Protein AF-A0A136WIS4-F1 (afdb_monomer_lite)

InterPro domains:
  IPR014710 RmlC-like jelly roll fold [G3DSA:2.60.120.10] (1-54)

Foldseek 3Di:
DVVLLVLLCPALLQPPADSVRVVVLCVQFVKDKDKDAQFDWAFFDAQKKKAWSDADWPPHDHNAIAHRDHRVDTTGGNHTTIMIMTGLCSLVDPDPVNPPSSVSSVVSNVVVVPDNVRNVD

Sequence (121 aa):
MKSELALLQKLPLFRGIAPQGLETMLDCFSGEFISLKKGEKLYGEKNRAVCVILGAASGLEIGRIAPMVAKDSPFLATEDSLVLVMESHMLLYPCYGCCFFHAQLLENMREDGIDFQAFNK

Organism: NCBI:txid36847

Radius of gyration: 13.5 Å; chains: 1; bounding box: 29×30×32 Å

Structure (mmCIF, N/CA/C/O backbone):
data_AF-A0A136WIS4-F1
#
_entry.id   AF-A0A136WIS4-F1
#
loop_
_atom_site.group_PDB
_atom_site.id
_atom_site.type_symbol
_atom_site.label_atom_id
_atom_site.label_alt_id
_atom_site.label_comp_id
_atom_site.label_asym_id
_atom_site.label_entity_id
_atom_site.label_seq_id
_atom_site.pdbx_PDB_ins_code
_atom_site.Cartn_x
_atom_site.Cartn_y
_atom_site.Cartn_z
_atom_site.occupancy
_atom_site.B_iso_or_equiv
_atom_site.auth_seq_id
_atom_site.auth_comp_id
_atom_site.auth_asym_id
_atom_site.auth_atom_id
_atom_site.pdbx_PDB_model_num
ATOM 1 N N . MET A 1 1 ? 13.097 -8.166 7.985 1.00 62.41 1 MET A N 1
ATOM 2 C CA . MET A 1 1 ? 13.383 -7.721 6.598 1.00 62.41 1 MET A CA 1
ATOM 3 C C . MET A 1 1 ? 13.133 -8.783 5.524 1.00 62.41 1 MET A C 1
ATOM 5 O O . MET A 1 1 ? 12.300 -8.537 4.663 1.00 62.41 1 MET A O 1
ATOM 9 N N . LYS A 1 2 ? 13.802 -9.952 5.509 1.00 73.38 2 LYS A N 1
ATOM 10 C CA . LYS A 1 2 ? 13.620 -10.929 4.404 1.00 73.38 2 LYS A CA 1
ATOM 11 C C . LYS A 1 2 ? 12.185 -11.463 4.259 1.00 73.38 2 LYS A C 1
ATOM 13 O O . LYS A 1 2 ? 11.733 -11.700 3.143 1.00 73.38 2 LYS A O 1
ATOM 18 N N . SER A 1 3 ? 11.474 -11.650 5.368 1.00 82.31 3 SER A N 1
ATOM 19 C CA . SER A 1 3 ? 10.077 -12.104 5.384 1.00 82.31 3 SER A CA 1
ATOM 20 C C . SER A 1 3 ? 9.113 -11.077 4.788 1.00 82.31 3 SER A C 1
ATOM 22 O O . SER A 1 3 ? 8.196 -11.437 4.062 1.00 82.31 3 SER A O 1
ATOM 24 N N . GLU A 1 4 ? 9.340 -9.801 5.065 1.00 86.38 4 GLU A N 1
ATOM 25 C CA . GLU A 1 4 ? 8.492 -8.683 4.670 1.00 86.38 4 GLU A CA 1
ATOM 26 C C . GLU A 1 4 ? 8.659 -8.392 3.176 1.00 86.38 4 GLU A C 1
ATOM 28 O O . GLU A 1 4 ? 7.669 -8.235 2.465 1.00 86.38 4 GLU A O 1
ATOM 33 N N . LEU A 1 5 ? 9.892 -8.462 2.663 1.00 85.69 5 LEU A N 1
ATOM 34 C CA . LEU A 1 5 ? 10.175 -8.401 1.224 1.00 85.69 5 LEU A CA 1
ATOM 35 C C . LEU A 1 5 ? 9.464 -9.515 0.446 1.00 85.69 5 LEU A C 1
ATOM 37 O O . LEU A 1 5 ? 8.912 -9.274 -0.626 1.00 85.69 5 LEU A O 1
ATOM 41 N N . ALA A 1 6 ? 9.430 -10.729 1.003 1.00 89.31 6 ALA A N 1
ATOM 42 C CA . ALA A 1 6 ? 8.725 -11.852 0.392 1.00 89.31 6 ALA A CA 1
ATOM 43 C C . ALA A 1 6 ? 7.197 -11.664 0.381 1.00 89.31 6 ALA A C 1
ATOM 45 O O . ALA A 1 6 ? 6.519 -12.254 -0.461 1.00 89.31 6 ALA A O 1
ATOM 46 N N . LEU A 1 7 ? 6.641 -10.868 1.300 1.00 90.75 7 LEU A N 1
ATOM 47 C CA . LEU A 1 7 ? 5.232 -10.477 1.263 1.00 90.75 7 LEU A CA 1
ATOM 48 C C . LEU A 1 7 ? 4.990 -9.391 0.211 1.00 90.75 7 LEU A C 1
ATOM 50 O O . LEU A 1 7 ? 4.062 -9.533 -0.580 1.00 90.75 7 LEU A O 1
ATOM 54 N N . LEU A 1 8 ? 5.853 -8.371 0.141 1.00 89.62 8 LEU A N 1
ATOM 55 C CA . LEU A 1 8 ? 5.767 -7.319 -0.879 1.00 89.62 8 LEU A CA 1
ATOM 56 C C . LEU A 1 8 ? 5.782 -7.895 -2.295 1.00 89.62 8 LEU A C 1
ATOM 58 O O . LEU A 1 8 ? 4.948 -7.525 -3.113 1.00 89.62 8 LEU A O 1
ATOM 62 N N . GLN A 1 9 ? 6.661 -8.863 -2.562 1.00 89.81 9 GLN A N 1
ATOM 63 C CA . GLN A 1 9 ? 6.776 -9.499 -3.876 1.00 89.81 9 GLN A CA 1
ATOM 64 C C . GLN A 1 9 ? 5.490 -10.215 -4.335 1.00 89.81 9 GLN A C 1
ATOM 66 O O . GLN A 1 9 ? 5.303 -10.443 -5.528 1.00 89.81 9 GLN A O 1
ATOM 71 N N . LYS A 1 10 ? 4.596 -10.579 -3.407 1.00 90.75 10 LYS A N 1
ATOM 72 C CA . 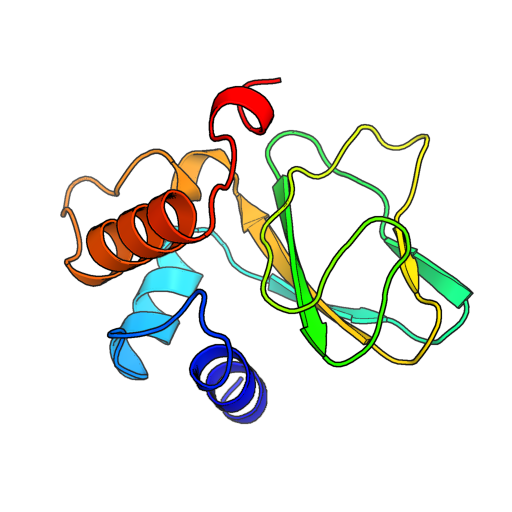LYS A 1 10 ? 3.313 -11.224 -3.729 1.00 90.75 10 LYS A CA 1
ATOM 73 C C . LYS A 1 10 ? 2.217 -10.226 -4.095 1.00 90.75 10 LYS A C 1
ATOM 75 O O . LYS A 1 10 ? 1.184 -10.645 -4.613 1.00 90.75 10 LYS A O 1
ATOM 80 N N . LEU A 1 11 ? 2.399 -8.940 -3.801 1.00 90.75 11 LEU A N 1
ATOM 81 C CA . LEU A 1 11 ? 1.383 -7.925 -4.051 1.00 90.75 11 LEU A CA 1
ATOM 82 C C . LEU A 1 11 ? 1.461 -7.448 -5.511 1.00 90.75 11 LEU A C 1
ATOM 84 O O . LEU A 1 11 ? 2.558 -7.138 -5.985 1.00 90.75 11 LEU A O 1
ATOM 88 N N . PRO A 1 12 ? 0.320 -7.312 -6.215 1.00 88.81 12 PRO A N 1
ATOM 89 C CA . PRO A 1 12 ? 0.288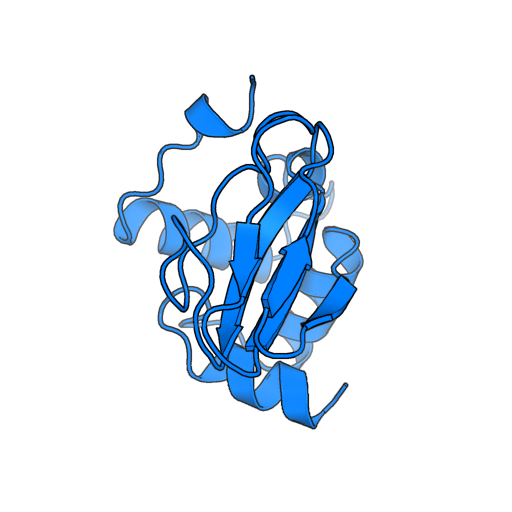 -6.846 -7.603 1.00 88.81 12 PRO A CA 1
ATOM 90 C C . PRO A 1 12 ? 0.987 -5.503 -7.823 1.00 88.81 12 PRO A C 1
ATOM 92 O O . PRO A 1 12 ? 1.601 -5.299 -8.867 1.00 88.81 12 PRO A O 1
ATOM 95 N N . LEU A 1 13 ? 0.946 -4.621 -6.825 1.00 89.56 13 LEU A N 1
ATOM 96 C CA . LEU A 1 13 ? 1.614 -3.323 -6.817 1.00 89.56 13 LEU A CA 1
ATOM 97 C C . LEU A 1 13 ? 3.127 -3.406 -7.076 1.00 89.56 13 LEU A C 1
ATOM 99 O O . LEU A 1 13 ? 3.706 -2.496 -7.661 1.00 89.56 13 LEU A O 1
ATOM 103 N N . PHE A 1 14 ? 3.774 -4.502 -6.678 1.00 90.12 14 PHE A N 1
ATOM 104 C CA . PHE A 1 14 ? 5.217 -4.699 -6.835 1.00 90.12 14 PHE A CA 1
ATOM 105 C C . PHE A 1 14 ? 5.573 -5.648 -7.992 1.00 90.12 14 PHE A C 1
ATOM 107 O O . PHE A 1 14 ? 6.698 -6.153 -8.072 1.00 90.12 14 PHE A O 1
ATOM 114 N N . ARG A 1 15 ? 4.632 -5.901 -8.915 1.00 90.25 15 ARG A N 1
ATOM 115 C CA . ARG A 1 15 ? 4.874 -6.739 -10.099 1.00 90.25 15 ARG A CA 1
ATOM 116 C C . ARG A 1 15 ? 6.048 -6.208 -10.926 1.00 90.25 15 ARG A C 1
ATOM 118 O O . ARG A 1 15 ? 6.233 -5.003 -11.074 1.00 90.25 15 ARG A O 1
ATOM 125 N N . GLY A 1 16 ? 6.847 -7.124 -11.468 1.00 88.56 16 GLY A N 1
ATOM 126 C CA . GLY A 1 16 ? 7.994 -6.779 -12.315 1.00 88.56 16 GLY A CA 1
ATOM 127 C C . GLY A 1 16 ? 9.224 -6.244 -11.569 1.00 88.56 16 GLY A C 1
ATOM 128 O O . GLY A 1 16 ? 10.225 -5.943 -12.215 1.00 88.56 16 GLY A O 1
ATOM 129 N N . ILE A 1 17 ? 9.201 -6.160 -10.232 1.00 88.75 17 ILE A N 1
ATOM 130 C CA . ILE A 1 17 ? 10.343 -5.703 -9.429 1.00 88.75 17 ILE A CA 1
ATOM 131 C C . ILE A 1 17 ? 11.035 -6.907 -8.776 1.00 88.75 17 ILE A C 1
ATOM 133 O O . ILE A 1 17 ? 10.424 -7.703 -8.061 1.00 88.75 17 ILE A O 1
ATOM 137 N N . 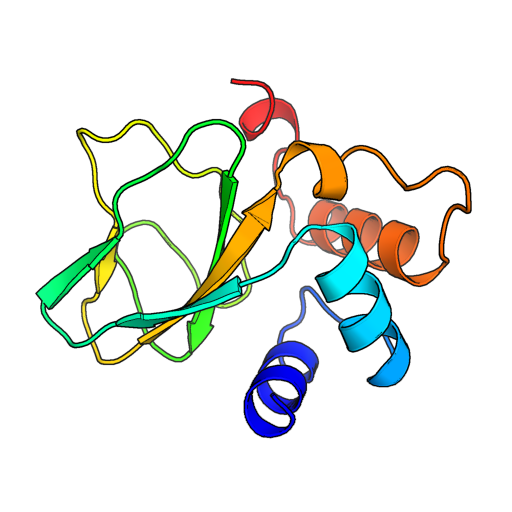ALA A 1 18 ? 12.337 -7.055 -9.032 1.00 87.44 18 ALA A N 1
ATOM 138 C CA . ALA A 1 18 ? 13.156 -8.098 -8.415 1.00 87.44 18 ALA A CA 1
ATOM 139 C C . ALA A 1 18 ? 13.372 -7.829 -6.908 1.00 87.44 18 ALA A C 1
ATOM 141 O O . ALA A 1 18 ? 13.343 -6.668 -6.501 1.00 87.44 18 ALA A O 1
ATOM 142 N N . PRO A 1 19 ? 13.669 -8.845 -6.072 1.00 85.75 19 PRO A N 1
ATOM 143 C CA . PRO A 1 19 ? 13.877 -8.657 -4.631 1.00 85.75 19 PRO A CA 1
ATOM 144 C C . PRO A 1 19 ? 14.920 -7.589 -4.273 1.00 85.75 19 PRO A C 1
ATOM 146 O O . PRO A 1 19 ? 14.676 -6.763 -3.403 1.00 85.75 19 PRO A O 1
ATOM 149 N N . GLN A 1 20 ? 16.048 -7.552 -4.989 1.00 83.69 20 GLN A N 1
ATOM 150 C CA . GLN A 1 20 ? 17.085 -6.527 -4.799 1.00 83.69 20 GLN A CA 1
ATOM 151 C C . GLN A 1 20 ? 16.574 -5.128 -5.174 1.00 83.69 20 GLN A C 1
ATOM 153 O O . GLN A 1 20 ? 16.975 -4.123 -4.589 1.00 83.69 20 GLN A O 1
ATOM 158 N N . GLY A 1 21 ? 15.667 -5.066 -6.153 1.00 85.19 21 GLY A N 1
ATOM 159 C CA . GLY A 1 21 ? 14.978 -3.843 -6.536 1.00 85.19 21 GLY A CA 1
ATOM 160 C C . GLY A 1 21 ? 14.018 -3.359 -5.455 1.00 85.19 21 GLY A C 1
ATOM 161 O O . GLY A 1 21 ? 13.968 -2.160 -5.220 1.00 85.19 21 GLY A O 1
ATOM 162 N N . LEU A 1 22 ? 13.320 -4.265 -4.755 1.00 87.56 22 LEU A N 1
ATOM 163 C CA . LEU A 1 22 ? 12.468 -3.907 -3.613 1.00 87.56 22 LEU A CA 1
ATOM 164 C C . LEU A 1 22 ? 13.283 -3.291 -2.478 1.00 87.56 22 LEU A C 1
ATOM 166 O O . LEU A 1 22 ? 12.897 -2.245 -1.977 1.00 87.56 22 LEU A O 1
ATOM 170 N N . GLU A 1 23 ? 14.413 -3.898 -2.106 1.00 86.56 23 GLU A N 1
ATOM 171 C CA . GLU A 1 23 ? 15.313 -3.345 -1.080 1.00 86.56 23 GLU A CA 1
ATOM 172 C C . GLU A 1 23 ? 15.788 -1.939 -1.462 1.00 86.56 23 GLU A C 1
ATOM 174 O O . GLU A 1 23 ? 15.565 -0.985 -0.722 1.00 86.56 23 GLU A O 1
ATOM 179 N N . THR A 1 24 ? 16.326 -1.795 -2.678 1.00 83.56 24 THR A N 1
ATOM 180 C CA . THR A 1 24 ? 16.797 -0.502 -3.203 1.00 83.56 24 THR A CA 1
ATOM 181 C C . THR A 1 24 ? 15.694 0.560 -3.191 1.00 83.56 24 THR A C 1
ATOM 183 O O . THR A 1 24 ? 15.940 1.736 -2.937 1.00 83.56 24 THR A O 1
ATOM 186 N N . MET A 1 25 ? 14.466 0.159 -3.507 1.00 84.12 25 MET A N 1
ATOM 187 C CA . MET A 1 25 ? 13.318 1.049 -3.576 1.00 84.12 25 MET A CA 1
ATOM 188 C C . MET A 1 25 ? 12.835 1.487 -2.189 1.00 84.12 25 MET A C 1
ATOM 190 O O . MET A 1 25 ? 12.580 2.670 -1.983 1.00 84.12 25 MET A O 1
ATOM 194 N N . LEU A 1 26 ? 12.760 0.549 -1.238 1.00 86.81 26 LEU A N 1
ATOM 195 C CA . LEU A 1 26 ? 12.425 0.837 0.157 1.00 86.81 26 LEU A CA 1
ATOM 196 C C . LEU A 1 26 ? 13.396 1.858 0.759 1.00 86.81 26 LEU A C 1
ATOM 198 O O . LEU A 1 26 ? 12.950 2.788 1.432 1.00 86.81 26 LEU A O 1
ATOM 202 N N . ASP A 1 27 ? 14.690 1.729 0.453 1.00 83.94 27 ASP A N 1
ATOM 203 C CA . ASP A 1 27 ? 15.709 2.704 0.848 1.00 83.94 27 ASP A CA 1
ATOM 204 C C . ASP A 1 27 ? 15.451 4.084 0.230 1.00 83.94 27 ASP A C 1
ATOM 206 O O . ASP A 1 27 ? 15.656 5.108 0.881 1.00 83.94 27 ASP A O 1
ATOM 210 N N . CYS A 1 28 ? 14.970 4.139 -1.017 1.00 81.69 28 CYS A N 1
ATOM 211 C CA . CYS A 1 28 ? 14.716 5.412 -1.678 1.00 81.69 28 CYS A CA 1
ATOM 212 C C . CYS A 1 28 ? 13.537 6.183 -1.078 1.00 81.69 28 CYS A C 1
ATOM 214 O O . CYS A 1 28 ? 13.606 7.404 -1.028 1.00 81.69 28 CYS A O 1
ATOM 216 N N . PHE A 1 29 ? 12.458 5.524 -0.650 1.00 84.94 29 PHE A N 1
ATOM 217 C CA . PHE A 1 29 ? 11.275 6.218 -0.121 1.00 84.94 29 PHE A CA 1
ATOM 218 C C . PHE A 1 29 ? 11.143 6.188 1.401 1.00 84.94 29 PHE A C 1
ATOM 220 O O . PHE A 1 29 ? 10.054 6.429 1.934 1.00 84.94 29 PHE A O 1
ATOM 227 N N . SER A 1 30 ? 12.248 5.917 2.102 1.00 86.00 30 SER A N 1
ATOM 228 C CA . SER A 1 30 ? 12.295 5.843 3.567 1.00 86.00 30 SER A CA 1
ATOM 229 C C . SER A 1 30 ? 11.217 4.895 4.118 1.00 86.00 30 SER A C 1
ATOM 231 O O . SER A 1 30 ? 10.447 5.262 5.010 1.00 86.00 30 SER A O 1
ATOM 233 N N . GLY A 1 31 ? 11.104 3.708 3.511 1.00 89.06 31 GLY A N 1
ATOM 234 C CA . GLY A 1 31 ? 10.069 2.725 3.813 1.00 89.06 31 GLY A CA 1
ATOM 235 C C . GLY A 1 31 ? 10.256 2.069 5.181 1.00 89.06 31 GLY A C 1
ATOM 236 O O . GLY A 1 31 ? 11.298 1.479 5.455 1.00 89.06 31 GLY A O 1
ATOM 237 N N . GLU A 1 32 ? 9.224 2.107 6.018 1.00 92.44 32 GLU A N 1
ATOM 238 C CA . GLU A 1 32 ? 9.201 1.501 7.347 1.00 92.44 32 GLU A CA 1
ATOM 239 C C . GLU A 1 32 ? 8.060 0.487 7.468 1.00 92.44 32 GLU A C 1
ATOM 241 O O . GLU A 1 32 ? 6.913 0.761 7.109 1.00 92.44 32 GLU A O 1
ATOM 246 N N . PHE A 1 33 ? 8.368 -0.693 8.006 1.00 93.88 33 PHE A N 1
ATOM 247 C CA . PHE A 1 33 ? 7.369 -1.714 8.302 1.00 93.88 33 PHE A CA 1
ATOM 248 C C . PHE A 1 33 ? 6.874 -1.563 9.737 1.00 93.88 33 PHE A C 1
ATOM 250 O O . PHE A 1 33 ? 7.650 -1.690 10.682 1.00 93.88 33 PHE A O 1
ATOM 257 N N . ILE A 1 34 ? 5.568 -1.375 9.902 1.00 94.81 34 ILE A N 1
ATOM 258 C CA . ILE A 1 34 ? 4.923 -1.260 11.209 1.00 94.81 34 ILE A CA 1
ATOM 259 C C . ILE A 1 34 ? 4.013 -2.471 11.410 1.00 94.81 34 ILE A C 1
ATOM 261 O O . ILE A 1 34 ? 3.155 -2.775 10.580 1.00 94.81 34 ILE A O 1
ATOM 265 N N . SER A 1 35 ? 4.210 -3.178 12.522 1.00 95.88 35 SER A N 1
ATOM 266 C CA . SER A 1 35 ? 3.302 -4.243 12.958 1.00 95.88 35 SER A CA 1
ATOM 267 C C . SER A 1 35 ? 2.221 -3.651 13.850 1.00 95.88 35 SER A C 1
ATOM 269 O O . SER A 1 35 ? 2.542 -2.970 14.819 1.00 95.88 35 SER A O 1
ATOM 271 N N . LEU A 1 36 ? 0.961 -3.935 13.532 1.00 96.38 36 LEU A N 1
ATOM 272 C CA . LEU A 1 36 ? -0.202 -3.496 14.296 1.00 96.38 36 LEU A CA 1
ATOM 273 C C . LEU A 1 36 ? -0.953 -4.716 14.824 1.00 96.38 36 LEU A C 1
ATOM 275 O O . LEU A 1 36 ? -1.211 -5.667 14.085 1.00 96.38 36 LEU A O 1
ATOM 279 N N . LYS A 1 37 ? -1.334 -4.694 16.094 1.00 97.62 37 LYS A N 1
ATOM 280 C CA . LYS A 1 37 ? -2.261 -5.662 16.683 1.00 97.62 37 LYS A CA 1
ATOM 281 C C . LYS A 1 37 ? -3.700 -5.262 16.423 1.00 97.62 37 LYS A C 1
ATOM 283 O O . LYS A 1 37 ? -4.020 -4.082 16.284 1.00 97.62 37 LYS A O 1
ATOM 288 N N . LYS A 1 38 ? -4.595 -6.251 16.401 1.00 97.25 38 LYS A N 1
ATOM 289 C CA . LYS A 1 38 ? -6.036 -5.995 16.318 1.00 97.25 38 LYS A CA 1
ATOM 290 C C . LYS A 1 38 ? -6.472 -4.940 17.346 1.00 97.25 38 LYS A C 1
ATOM 292 O O . LYS A 1 38 ? -6.298 -5.126 18.548 1.00 97.25 38 LYS A O 1
ATOM 297 N N . GLY A 1 39 ? -7.098 -3.867 16.868 1.00 96.00 39 GLY A N 1
ATOM 298 C CA . GLY A 1 39 ? -7.568 -2.741 17.676 1.00 96.00 39 GLY A CA 1
ATOM 299 C C . GLY A 1 39 ? -6.568 -1.588 17.826 1.00 96.00 39 GLY A C 1
ATOM 300 O O . GLY A 1 39 ? -6.953 -0.535 18.337 1.00 96.00 39 GLY A O 1
ATOM 301 N N . GLU A 1 40 ? -5.321 -1.741 17.372 1.00 96.56 40 GLU A N 1
ATOM 302 C CA . GLU A 1 40 ? -4.342 -0.654 17.357 1.00 96.56 40 GLU A CA 1
ATOM 303 C C . GLU A 1 40 ? -4.633 0.365 16.255 1.00 96.56 40 GLU A C 1
ATOM 305 O O . GLU A 1 40 ? -5.257 0.077 15.230 1.00 96.56 40 GLU A O 1
ATOM 310 N N . LYS A 1 41 ? -4.181 1.595 16.498 1.00 94.25 41 LYS A N 1
ATOM 311 C CA . LYS A 1 41 ? -4.407 2.746 15.630 1.00 94.25 41 LYS A CA 1
ATOM 312 C C . LYS A 1 41 ? -3.088 3.203 15.034 1.00 94.25 41 LYS A C 1
ATOM 314 O O . LYS A 1 41 ? -2.162 3.522 15.776 1.00 94.25 41 LYS A O 1
ATOM 319 N N . LEU A 1 42 ? -3.052 3.321 13.714 1.00 93.06 42 LEU A N 1
ATOM 320 C CA . LEU A 1 42 ? -2.009 4.032 12.991 1.00 93.06 42 LEU A CA 1
ATOM 321 C C . LEU A 1 42 ? -2.507 5.443 12.684 1.00 93.06 42 LEU A C 1
ATOM 323 O O . LEU A 1 42 ? -3.459 5.632 11.927 1.00 93.06 42 LEU A O 1
ATOM 327 N N . TYR A 1 43 ? -1.877 6.440 13.291 1.00 91.06 43 TYR A N 1
ATOM 328 C CA . TYR A 1 43 ? -2.215 7.837 13.048 1.00 91.06 43 TYR A CA 1
ATOM 329 C C . TYR A 1 43 ? -1.546 8.321 11.768 1.00 91.06 43 TYR A C 1
ATOM 331 O O . TYR A 1 43 ? -0.376 8.033 11.532 1.00 91.06 43 TYR A O 1
ATOM 339 N N . GLY A 1 44 ? -2.296 9.056 10.951 1.00 86.00 44 GLY A N 1
ATOM 340 C CA . GLY A 1 44 ? -1.764 9.619 9.723 1.00 86.00 44 GLY A CA 1
ATOM 341 C C . GLY A 1 44 ? -0.749 10.735 9.971 1.00 86.00 44 GLY A C 1
ATOM 342 O O . GLY A 1 44 ? -0.938 11.586 10.846 1.00 86.00 44 GLY A O 1
ATOM 343 N N . GLU A 1 45 ? 0.306 10.748 9.164 1.00 85.44 45 GLU A N 1
ATOM 344 C CA . GLU A 1 45 ? 1.326 11.792 9.131 1.00 85.44 45 GLU A CA 1
ATOM 345 C C . GLU A 1 45 ? 1.317 12.477 7.762 1.00 85.44 45 GLU A C 1
ATOM 347 O O . GLU A 1 45 ? 1.187 11.821 6.729 1.00 85.44 45 GLU A O 1
ATOM 352 N N . LYS A 1 46 ? 1.468 13.808 7.739 1.00 83.44 46 LYS A N 1
ATOM 353 C CA . LYS A 1 46 ? 1.573 14.549 6.473 1.00 83.44 46 LYS A CA 1
ATOM 354 C C . LYS A 1 46 ? 2.768 14.049 5.663 1.00 83.44 46 LYS A C 1
ATOM 356 O O . LYS A 1 46 ? 3.798 13.707 6.236 1.00 83.44 46 LYS A O 1
ATOM 361 N N . ASN A 1 47 ? 2.645 14.084 4.337 1.00 86.62 47 ASN A N 1
ATOM 362 C CA . ASN A 1 47 ? 3.675 13.635 3.391 1.00 86.62 47 ASN A CA 1
ATOM 363 C C . ASN A 1 47 ? 4.066 12.153 3.535 1.00 86.62 47 ASN A C 1
ATOM 365 O O . ASN A 1 47 ? 5.119 11.749 3.034 1.00 86.62 47 ASN A O 1
ATOM 369 N N . ARG A 1 48 ? 3.244 11.342 4.211 1.00 90.94 48 ARG A N 1
ATOM 370 C CA . ARG A 1 48 ? 3.418 9.894 4.291 1.00 90.94 48 ARG A CA 1
ATOM 371 C C . ARG A 1 48 ? 2.323 9.178 3.516 1.00 90.94 48 ARG A C 1
ATOM 373 O O . ARG A 1 48 ? 1.179 9.622 3.431 1.00 90.94 48 ARG A O 1
ATOM 380 N N . ALA A 1 49 ? 2.692 8.037 2.964 1.00 91.62 49 ALA A N 1
ATOM 381 C CA . ALA A 1 49 ? 1.794 7.085 2.346 1.00 91.62 49 ALA A CA 1
ATOM 382 C C . ALA A 1 49 ? 1.835 5.773 3.125 1.00 91.62 49 ALA A C 1
ATOM 384 O O . ALA A 1 49 ? 2.846 5.445 3.744 1.00 91.62 49 ALA A O 1
ATOM 385 N N . VAL A 1 50 ? 0.740 5.024 3.075 1.00 93.44 50 VAL A N 1
ATOM 386 C CA . VAL A 1 50 ? 0.590 3.738 3.749 1.00 93.44 50 VAL A CA 1
ATOM 387 C C . VAL A 1 50 ? 0.076 2.684 2.776 1.00 93.44 50 VAL A C 1
ATOM 389 O O . VAL A 1 50 ? -0.764 2.963 1.923 1.00 93.44 50 VAL A O 1
ATOM 392 N N . CYS A 1 51 ? 0.580 1.463 2.917 1.00 93.31 51 CYS A N 1
ATOM 393 C CA . CYS A 1 51 ? 0.115 0.278 2.210 1.00 93.31 51 CYS A CA 1
ATOM 394 C C . CYS A 1 51 ? -0.026 -0.875 3.202 1.00 93.31 51 CYS A C 1
ATOM 396 O O . CYS A 1 51 ? 0.902 -1.161 3.960 1.00 93.31 51 CYS A O 1
ATOM 398 N N . VAL A 1 52 ? -1.173 -1.555 3.206 1.00 94.31 52 VAL A N 1
ATOM 399 C CA . VAL A 1 52 ? -1.331 -2.786 3.992 1.00 94.31 52 VAL A CA 1
ATOM 400 C C . VAL A 1 52 ? -0.696 -3.932 3.212 1.00 94.31 52 VAL A C 1
ATOM 402 O O . VAL A 1 52 ? -1.042 -4.177 2.058 1.00 94.31 52 VAL A O 1
ATOM 405 N N . ILE A 1 53 ? 0.239 -4.638 3.839 1.00 94.75 53 ILE A N 1
ATOM 406 C CA . ILE A 1 53 ? 0.954 -5.767 3.232 1.00 94.75 53 ILE A CA 1
ATOM 407 C C . ILE A 1 53 ? 0.287 -7.089 3.608 1.00 94.75 53 ILE A C 1
ATOM 409 O O . ILE A 1 53 ? 0.201 -8.009 2.797 1.00 94.75 53 ILE A O 1
ATOM 413 N N . LEU A 1 54 ? -0.164 -7.182 4.857 1.00 94.94 54 LEU A N 1
ATOM 414 C CA . LEU A 1 54 ? -0.828 -8.343 5.432 1.00 94.94 54 LEU A CA 1
ATOM 415 C C . LEU A 1 54 ? -1.842 -7.865 6.472 1.00 94.94 54 LEU A C 1
ATOM 417 O O . LEU A 1 54 ? -1.573 -6.898 7.184 1.00 94.94 54 LEU A O 1
ATOM 421 N N . GLY A 1 55 ? -2.960 -8.574 6.594 1.00 94.44 55 GLY A N 1
ATOM 422 C CA . GLY A 1 55 ? -4.024 -8.234 7.532 1.00 94.44 55 GLY A CA 1
ATOM 423 C C . GLY A 1 55 ? -4.994 -7.203 6.955 1.00 94.44 55 GLY A C 1
ATOM 424 O O . GLY A 1 55 ? -5.137 -7.085 5.738 1.00 94.44 55 GLY A O 1
ATOM 425 N N . ALA A 1 56 ? -5.632 -6.419 7.820 1.00 94.12 56 ALA A N 1
ATOM 426 C CA . ALA A 1 56 ? -6.624 -5.435 7.417 1.00 94.12 56 ALA A CA 1
ATOM 427 C C . ALA A 1 56 ? -6.650 -4.225 8.360 1.00 94.12 56 ALA A C 1
ATOM 429 O O . ALA A 1 56 ? -6.609 -4.344 9.588 1.00 94.12 56 ALA A O 1
ATOM 430 N N . ALA A 1 57 ? -6.770 -3.038 7.762 1.00 93.56 57 ALA A N 1
ATOM 431 C CA . ALA A 1 57 ? -6.925 -1.773 8.464 1.00 93.56 57 ALA A CA 1
ATOM 432 C C . ALA A 1 57 ? -8.037 -0.935 7.818 1.00 93.56 57 ALA A C 1
ATOM 434 O O . ALA A 1 57 ? -8.236 -0.967 6.605 1.00 93.56 57 ALA A O 1
ATOM 435 N N . SER A 1 58 ? -8.790 -0.194 8.629 1.00 92.25 58 SER A N 1
ATOM 436 C CA . SER A 1 58 ? -9.952 0.573 8.171 1.00 92.25 58 SER A CA 1
ATOM 437 C C . SER A 1 58 ? -9.589 1.568 7.066 1.00 92.25 58 SER A C 1
ATOM 439 O O . SER A 1 58 ? -8.695 2.388 7.260 1.00 92.25 58 SER A O 1
ATOM 441 N N . GLY A 1 59 ? -10.325 1.553 5.953 1.00 88.00 59 GLY A N 1
ATOM 442 C CA . GLY A 1 59 ? -10.116 2.495 4.847 1.00 88.00 59 GLY A CA 1
ATOM 443 C C . GLY A 1 59 ? -8.892 2.195 3.977 1.00 88.00 59 GLY A C 1
ATOM 444 O O . GLY A 1 59 ? -8.578 2.996 3.103 1.00 88.00 59 GLY A O 1
ATOM 445 N N . LEU A 1 60 ? -8.218 1.061 4.200 1.00 90.31 60 LEU A N 1
ATOM 446 C CA . LEU A 1 60 ? -7.098 0.594 3.392 1.00 90.31 60 LEU A CA 1
ATOM 447 C C . LEU A 1 60 ? -7.399 -0.782 2.802 1.00 90.31 60 LEU A C 1
ATOM 449 O O . LEU A 1 60 ? -8.024 -1.629 3.439 1.00 90.31 60 LEU A O 1
ATOM 453 N N . GLU A 1 61 ? -6.899 -1.010 1.594 1.00 89.94 61 GLU A N 1
ATOM 454 C CA . GLU A 1 61 ? -6.928 -2.312 0.933 1.00 89.94 61 GLU A CA 1
ATOM 455 C C . GLU A 1 61 ? -5.511 -2.885 0.867 1.00 89.94 61 GLU A C 1
ATOM 457 O O . GLU A 1 61 ? -4.532 -2.150 0.700 1.00 89.94 61 GLU A O 1
ATOM 462 N N . ILE A 1 62 ? -5.395 -4.209 0.997 1.00 93.00 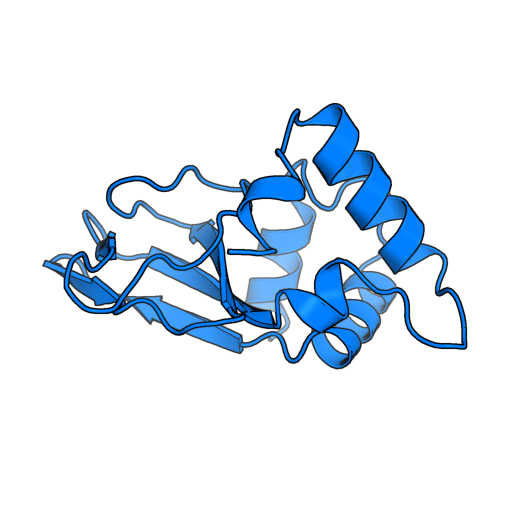62 ILE A N 1
ATOM 463 C CA . ILE A 1 62 ? -4.106 -4.897 0.881 1.00 93.00 62 ILE A CA 1
ATOM 464 C C . ILE A 1 62 ? -3.515 -4.630 -0.504 1.00 93.00 62 ILE A C 1
ATOM 466 O O . ILE A 1 62 ? -4.185 -4.797 -1.522 1.00 93.00 62 ILE A O 1
ATOM 470 N N . GLY A 1 63 ? -2.243 -4.241 -0.544 1.00 90.38 63 GLY A N 1
ATOM 471 C CA . GLY A 1 63 ? -1.538 -3.968 -1.790 1.00 90.38 63 GLY A CA 1
ATOM 472 C C . GLY A 1 63 ? -1.947 -2.673 -2.484 1.00 90.38 63 GLY A C 1
ATOM 473 O O . GLY A 1 63 ? -1.490 -2.445 -3.598 1.00 90.38 63 GLY A O 1
ATOM 474 N N . ARG A 1 64 ? -2.747 -1.807 -1.851 1.00 89.69 64 ARG A N 1
ATOM 475 C CA . ARG A 1 64 ? -2.996 -0.447 -2.341 1.00 89.69 64 ARG A CA 1
ATOM 476 C C . ARG A 1 64 ? -2.268 0.583 -1.491 1.00 89.69 64 ARG A C 1
ATOM 478 O O . ARG A 1 64 ? -2.369 0.572 -0.266 1.00 89.69 64 ARG A O 1
ATOM 485 N N . ILE A 1 65 ? -1.572 1.504 -2.159 1.00 90.00 65 ILE A N 1
ATOM 486 C CA . ILE A 1 65 ? -0.987 2.681 -1.512 1.00 90.00 65 ILE A CA 1
ATOM 487 C C . ILE A 1 65 ? -2.068 3.754 -1.390 1.00 90.00 65 ILE A C 1
ATOM 489 O O . ILE A 1 65 ? -2.707 4.112 -2.379 1.00 90.00 65 ILE A O 1
ATOM 493 N N . ALA A 1 66 ? -2.219 4.305 -0.191 1.00 89.94 66 ALA A N 1
ATOM 494 C CA . ALA A 1 66 ? -3.054 5.465 0.079 1.00 89.94 66 ALA A CA 1
ATOM 495 C C . ALA A 1 66 ? -2.245 6.562 0.793 1.00 89.94 66 ALA A C 1
ATOM 497 O O . ALA A 1 66 ? -1.314 6.249 1.542 1.00 89.94 66 ALA A O 1
ATOM 498 N N . PRO A 1 67 ? -2.579 7.848 0.603 1.00 89.62 67 PRO A N 1
ATOM 499 C CA . PRO A 1 67 ? -2.013 8.917 1.416 1.00 89.62 67 PRO A CA 1
ATOM 500 C C . PRO A 1 67 ? -2.475 8.780 2.872 1.00 89.62 67 PRO A C 1
ATOM 502 O O . PRO A 1 67 ? -3.624 8.429 3.154 1.00 89.62 67 PRO A O 1
ATOM 505 N N . MET A 1 68 ? -1.588 9.086 3.815 1.00 89.06 68 MET A N 1
ATOM 506 C CA . MET A 1 68 ? -1.942 9.156 5.227 1.00 89.06 68 MET A CA 1
ATOM 507 C C . MET A 1 68 ? -2.663 10.481 5.498 1.00 89.06 68 MET A C 1
ATOM 509 O O . MET A 1 68 ? -2.058 11.550 5.534 1.00 89.06 68 MET A O 1
ATOM 513 N N . VAL A 1 69 ? -3.987 10.412 5.655 1.00 76.62 69 VAL A N 1
ATOM 514 C CA . VAL A 1 69 ? -4.836 11.585 5.919 1.00 76.62 69 VAL A CA 1
ATOM 515 C C . VAL A 1 69 ? -4.656 12.068 7.364 1.00 76.62 69 VAL A C 1
ATOM 517 O O . VAL A 1 69 ? -4.266 11.295 8.233 1.00 76.62 69 VAL A O 1
ATOM 520 N N . ALA A 1 70 ? -4.914 13.357 7.616 1.00 63.62 70 ALA A N 1
ATOM 521 C CA . ALA A 1 70 ? -4.616 14.051 8.872 1.00 63.62 70 ALA A CA 1
ATOM 522 C C . ALA A 1 70 ? -4.985 13.277 10.160 1.00 63.62 70 ALA A C 1
ATOM 524 O O . ALA A 1 70 ? -5.979 12.555 10.225 1.00 63.62 70 ALA A O 1
ATOM 525 N N . LYS A 1 71 ? -4.179 13.518 11.205 1.00 64.00 71 LYS A N 1
ATOM 526 C CA . LYS A 1 71 ? -4.106 12.829 12.510 1.00 64.00 71 LYS A CA 1
ATOM 527 C C . LYS A 1 71 ? -5.442 12.480 13.189 1.00 64.00 71 LYS A C 1
ATOM 529 O O . LYS A 1 71 ? -5.485 11.536 13.972 1.00 64.00 71 LYS A O 1
ATOM 534 N N . ASP A 1 72 ? -6.520 13.195 12.891 1.00 75.38 72 ASP A N 1
ATOM 535 C CA . ASP A 1 72 ? -7.822 13.036 13.549 1.00 75.38 72 ASP A CA 1
ATOM 536 C C . ASP A 1 72 ? -8.640 11.835 13.035 1.00 75.38 72 ASP A C 1
ATOM 538 O O . ASP A 1 72 ? -9.701 11.529 13.576 1.00 75.38 72 ASP A O 1
ATOM 542 N N . SER A 1 73 ? -8.165 11.124 12.007 1.00 80.62 73 SER A N 1
ATOM 543 C CA . SER A 1 73 ? -8.811 9.919 11.464 1.00 80.62 73 SER A CA 1
ATOM 544 C C . SER A 1 73 ? -7.801 8.776 11.299 1.00 80.62 73 SER A C 1
ATOM 546 O O . SER A 1 73 ? -7.310 8.546 10.195 1.00 80.62 73 SER A O 1
ATOM 548 N N . PRO A 1 74 ? -7.444 8.069 12.391 1.00 89.62 74 PRO A N 1
ATOM 549 C CA . PRO A 1 74 ? -6.461 6.993 12.336 1.00 89.62 74 PRO A CA 1
ATOM 550 C C . PRO A 1 74 ? -6.985 5.763 11.591 1.00 89.62 74 PRO A C 1
ATOM 552 O O . PRO A 1 74 ? -8.169 5.429 11.668 1.00 89.62 74 PRO A O 1
ATOM 555 N N . PHE A 1 75 ? -6.069 5.027 10.967 1.00 91.69 75 PHE A N 1
ATOM 556 C CA . PHE A 1 75 ? -6.336 3.695 10.440 1.00 91.69 75 PHE A CA 1
ATOM 557 C C . PHE A 1 75 ? -6.396 2.702 11.606 1.00 91.69 75 PHE A C 1
ATOM 559 O O . PHE A 1 75 ? -5.431 2.552 12.356 1.00 91.69 75 PHE A O 1
ATOM 566 N N . LEU A 1 76 ? -7.535 2.040 11.788 1.00 94.12 76 LEU A N 1
ATOM 567 C CA . LEU A 1 76 ? -7.746 1.037 12.828 1.00 94.12 76 LEU A CA 1
ATOM 568 C C . LEU A 1 76 ? -7.452 -0.355 12.270 1.00 94.12 76 LEU A C 1
ATOM 570 O O . LEU A 1 76 ? -8.132 -0.791 11.342 1.00 94.12 76 LEU A O 1
ATOM 574 N N . ALA A 1 77 ? -6.498 -1.068 12.862 1.00 96.44 77 ALA A N 1
ATOM 575 C CA . ALA A 1 77 ? -6.239 -2.464 12.532 1.00 96.44 77 ALA A CA 1
ATOM 576 C C . ALA A 1 77 ? -7.428 -3.335 12.974 1.00 96.44 77 ALA A C 1
ATOM 578 O O . ALA A 1 77 ? -7.749 -3.421 14.162 1.00 96.44 77 ALA A O 1
ATOM 579 N N . THR A 1 78 ? -8.112 -3.977 12.028 1.00 95.50 78 THR A N 1
ATOM 580 C CA . THR A 1 78 ? -9.253 -4.866 12.318 1.00 95.50 78 THR A CA 1
ATOM 581 C C . THR A 1 78 ? -8.798 -6.285 12.670 1.00 95.50 78 THR A C 1
ATOM 583 O O . THR A 1 78 ? -9.550 -7.045 13.291 1.00 95.50 78 THR A O 1
ATOM 586 N N . GLU A 1 79 ? -7.542 -6.602 12.358 1.00 96.38 79 GLU A N 1
ATOM 587 C CA . GLU A 1 79 ? -6.808 -7.810 12.725 1.00 96.38 79 GLU A CA 1
ATOM 588 C C . GLU A 1 79 ? -5.302 -7.522 12.852 1.00 96.38 79 GLU A C 1
ATOM 590 O O . GLU A 1 79 ? -4.854 -6.408 12.576 1.00 96.38 79 GLU A O 1
ATOM 595 N N . ASP A 1 80 ? -4.520 -8.516 13.280 1.00 97.00 80 ASP A N 1
ATOM 596 C CA . ASP A 1 80 ? -3.058 -8.409 13.307 1.00 97.00 80 ASP A CA 1
ATOM 597 C C . ASP A 1 80 ? -2.539 -8.144 11.886 1.00 97.00 80 ASP A C 1
ATOM 599 O O . ASP A 1 80 ? -2.755 -8.940 10.973 1.00 97.00 80 ASP A O 1
ATOM 603 N N . SER A 1 81 ? -1.881 -7.002 11.702 1.00 96.50 81 SER A N 1
ATOM 604 C CA . SER A 1 81 ? -1.570 -6.442 10.390 1.00 96.50 81 SER A CA 1
ATOM 605 C C . SER A 1 81 ? -0.112 -6.010 10.286 1.00 96.50 81 SER A C 1
ATOM 607 O O . SER A 1 81 ? 0.520 -5.625 11.271 1.00 96.50 81 SER A O 1
ATOM 609 N N . LEU A 1 82 ? 0.410 -6.039 9.064 1.00 96.19 82 LEU A N 1
ATOM 610 C CA . LEU A 1 82 ? 1.702 -5.473 8.699 1.00 96.19 82 LEU A CA 1
ATOM 611 C C . LEU A 1 82 ? 1.467 -4.386 7.659 1.00 96.19 82 LEU A C 1
ATOM 613 O O . LEU A 1 82 ? 0.901 -4.655 6.596 1.00 96.19 82 LEU A O 1
ATOM 617 N N . VAL A 1 83 ? 1.918 -3.173 7.951 1.00 95.31 83 VAL A N 1
ATOM 618 C CA . VAL A 1 83 ? 1.790 -2.027 7.051 1.00 95.31 83 VAL A CA 1
ATOM 619 C C . VAL A 1 83 ? 3.164 -1.494 6.669 1.00 95.31 83 VAL A C 1
ATOM 621 O O . VAL A 1 83 ? 4.097 -1.539 7.467 1.00 95.31 83 VAL A O 1
ATOM 624 N N . LEU A 1 84 ? 3.281 -0.995 5.444 1.00 94.88 84 LEU A N 1
ATOM 625 C CA . LEU A 1 84 ? 4.430 -0.244 4.957 1.00 94.88 84 LEU A CA 1
ATOM 626 C C . LEU A 1 84 ? 4.062 1.233 4.939 1.00 94.88 84 LEU A C 1
ATOM 628 O O . LEU A 1 84 ? 3.120 1.620 4.248 1.00 94.88 84 LEU A O 1
ATOM 632 N N . VAL A 1 85 ? 4.815 2.038 5.677 1.00 94.06 85 VAL A N 1
ATOM 633 C CA . VAL A 1 85 ? 4.739 3.497 5.648 1.00 94.06 85 VAL A CA 1
ATOM 634 C C . VAL A 1 85 ? 5.933 4.030 4.868 1.00 94.06 85 VAL A C 1
ATOM 636 O O . VAL A 1 85 ? 7.039 3.524 5.003 1.00 94.06 85 VAL A O 1
ATOM 639 N N . MET A 1 86 ? 5.721 5.034 4.026 1.00 91.94 86 MET A N 1
ATOM 640 C CA . MET A 1 86 ? 6.760 5.601 3.159 1.00 91.94 86 MET A CA 1
ATOM 641 C C . MET A 1 86 ? 6.562 7.102 2.972 1.00 91.94 86 MET A C 1
ATOM 643 O O . MET A 1 86 ? 5.470 7.622 3.194 1.00 91.94 86 MET A O 1
ATOM 647 N N . GLU A 1 87 ? 7.602 7.815 2.556 1.00 89.50 87 GLU A N 1
ATOM 648 C CA . GLU A 1 87 ? 7.489 9.224 2.182 1.00 89.50 87 GLU A CA 1
ATOM 649 C C . GLU A 1 87 ? 6.812 9.389 0.818 1.00 89.50 87 GLU A C 1
ATOM 651 O O . GLU A 1 87 ? 7.310 8.930 -0.209 1.00 89.50 87 GLU A O 1
ATOM 656 N N . SER A 1 88 ? 5.684 10.103 0.788 1.00 86.38 88 SER A N 1
ATOM 657 C CA . SER A 1 88 ? 4.904 10.329 -0.436 1.00 86.38 88 SER A CA 1
ATOM 658 C C . SER A 1 88 ? 5.673 11.126 -1.485 1.00 86.38 88 SER A C 1
ATOM 660 O O . SER A 1 88 ? 5.513 10.890 -2.678 1.00 86.38 88 SER A O 1
ATOM 662 N N . HIS A 1 89 ? 6.525 12.058 -1.054 1.00 82.88 89 HIS A N 1
ATOM 663 C CA . HIS A 1 89 ? 7.327 12.853 -1.978 1.00 82.88 89 HIS A CA 1
ATOM 664 C C . HIS A 1 89 ? 8.369 11.980 -2.694 1.00 82.88 89 HIS A C 1
ATOM 666 O O . HIS A 1 89 ? 8.491 12.056 -3.910 1.00 82.88 89 HIS A O 1
ATOM 672 N N . MET A 1 90 ? 9.056 11.093 -1.972 1.00 81.75 90 MET A N 1
ATOM 673 C CA . MET A 1 90 ? 10.051 10.193 -2.564 1.00 81.75 90 MET A CA 1
ATOM 674 C C . MET A 1 90 ? 9.409 9.127 -3.459 1.00 81.75 90 MET A C 1
ATOM 676 O O . MET A 1 90 ? 10.042 8.638 -4.390 1.00 81.75 90 MET A O 1
ATOM 680 N N . LEU A 1 91 ? 8.146 8.780 -3.189 1.00 79.06 91 LEU A N 1
ATOM 681 C CA . LEU A 1 91 ? 7.359 7.887 -4.033 1.00 79.06 91 LEU A CA 1
ATOM 682 C C . LEU A 1 91 ? 7.039 8.526 -5.392 1.00 79.06 91 LEU A C 1
ATOM 684 O O . LEU A 1 91 ? 7.170 7.871 -6.421 1.00 79.06 91 LEU A O 1
ATOM 688 N N . LEU A 1 92 ? 6.608 9.794 -5.398 1.00 75.62 92 LEU A N 1
ATOM 689 C CA . LEU A 1 92 ? 6.161 10.488 -6.611 1.00 75.62 92 LEU A CA 1
ATOM 690 C C . LEU A 1 92 ? 7.292 11.139 -7.410 1.00 75.62 92 LEU A C 1
ATOM 692 O O . LEU A 1 92 ? 7.179 11.278 -8.628 1.00 75.62 92 LEU A O 1
ATOM 696 N N . TYR A 1 93 ? 8.364 11.558 -6.741 1.00 73.88 93 TYR A N 1
ATOM 697 C CA . TYR A 1 93 ? 9.506 12.198 -7.376 1.00 73.88 93 TYR A CA 1
ATOM 698 C C . TYR A 1 93 ? 10.648 11.187 -7.476 1.00 73.88 93 TYR A C 1
ATOM 700 O O . TYR A 1 93 ? 11.308 10.910 -6.471 1.00 73.88 93 TYR A O 1
ATOM 708 N N . PRO A 1 94 ? 10.902 10.615 -8.669 1.00 63.91 94 PRO A N 1
ATOM 709 C CA . PRO A 1 94 ? 11.981 9.658 -8.833 1.00 63.91 94 PRO A CA 1
ATOM 710 C C . PRO A 1 94 ? 13.309 10.295 -8.415 1.00 63.91 94 PRO A C 1
ATOM 712 O O . PRO A 1 94 ? 13.595 11.453 -8.725 1.00 63.91 94 PRO A O 1
ATOM 715 N N . CYS A 1 95 ? 14.133 9.520 -7.710 1.00 63.41 95 CYS A N 1
ATOM 716 C CA . CYS A 1 95 ? 15.495 9.916 -7.378 1.00 63.41 95 CYS A CA 1
ATOM 717 C C . CYS A 1 95 ? 16.263 10.337 -8.647 1.00 63.41 95 CYS A C 1
ATOM 719 O O . CYS A 1 95 ? 15.988 9.836 -9.738 1.00 63.41 95 CYS A O 1
ATOM 721 N N . TYR A 1 96 ? 17.268 11.211 -8.509 1.00 54.34 96 TYR A N 1
ATOM 722 C CA . TYR A 1 96 ? 18.103 11.717 -9.619 1.00 54.34 96 TYR A CA 1
ATOM 723 C C . TYR A 1 96 ? 18.710 10.617 -10.521 1.00 54.34 96 TYR A C 1
ATOM 725 O O . TYR A 1 96 ? 19.157 10.910 -11.626 1.00 54.34 96 TYR A O 1
ATOM 733 N N . GLY A 1 97 ? 18.726 9.360 -10.065 1.00 57.53 97 GLY A N 1
ATOM 734 C CA . GLY A 1 97 ? 19.169 8.192 -10.825 1.00 57.53 97 GLY A CA 1
ATOM 735 C C . GLY A 1 97 ? 18.080 7.419 -11.581 1.00 57.53 97 GLY A C 1
ATOM 736 O O . GLY A 1 97 ? 18.430 6.383 -12.136 1.00 57.53 97 GLY A O 1
ATOM 737 N N . CYS A 1 98 ? 16.806 7.857 -11.581 1.00 53.03 98 CYS A N 1
ATOM 738 C CA . CYS A 1 98 ? 15.651 7.198 -12.224 1.00 53.03 98 CYS A CA 1
ATOM 739 C C . CYS A 1 98 ? 15.765 5.667 -12.207 1.00 53.03 98 CYS A C 1
ATOM 741 O O . CYS A 1 98 ? 15.885 5.028 -13.255 1.00 53.03 98 CYS A O 1
ATOM 743 N N . CYS A 1 99 ? 15.809 5.067 -11.013 1.00 69.44 99 CYS A N 1
ATOM 744 C CA . CYS A 1 99 ? 15.967 3.623 -10.931 1.00 69.44 99 CYS A CA 1
ATOM 745 C C . CYS A 1 99 ? 14.785 2.945 -11.646 1.00 69.44 99 CYS A C 1
ATOM 747 O O . CYS A 1 99 ? 13.623 3.301 -11.439 1.00 69.44 99 CYS A O 1
ATOM 749 N N . PHE A 1 100 ? 15.087 1.969 -12.505 1.00 77.19 100 PHE A N 1
ATOM 750 C CA . PHE A 1 100 ? 14.096 1.204 -13.271 1.00 77.19 100 PHE A CA 1
ATOM 751 C C . PHE A 1 100 ? 12.926 0.723 -12.392 1.00 77.19 100 PHE A C 1
ATOM 753 O O . PHE A 1 100 ? 11.770 0.747 -12.805 1.00 77.19 100 PHE A O 1
ATOM 760 N N . PHE A 1 101 ? 13.221 0.365 -11.141 1.00 82.56 101 PHE A N 1
ATOM 761 C CA . PHE A 1 101 ? 12.241 -0.107 -10.169 1.00 82.56 101 PHE A CA 1
ATOM 762 C C . PHE A 1 101 ? 11.224 0.968 -9.757 1.00 82.56 101 PHE A C 1
ATOM 764 O O . PHE A 1 101 ? 10.046 0.647 -9.636 1.00 82.56 101 PHE A O 1
ATOM 771 N N . HIS A 1 102 ? 11.630 2.232 -9.576 1.00 80.25 102 HIS A N 1
ATOM 772 C CA . HIS A 1 102 ? 10.687 3.315 -9.267 1.00 80.25 102 HIS A CA 1
ATOM 773 C C . HIS A 1 102 ? 9.733 3.585 -10.420 1.00 80.25 102 HIS A C 1
ATOM 775 O O . HIS A 1 102 ? 8.534 3.717 -10.198 1.00 80.25 102 HIS A O 1
ATOM 781 N N . ALA A 1 103 ? 10.254 3.629 -11.648 1.00 82.56 103 ALA A N 1
ATOM 782 C CA . ALA A 1 103 ? 9.413 3.785 -12.828 1.00 82.56 103 ALA A CA 1
ATOM 783 C C . ALA A 1 103 ? 8.400 2.634 -12.931 1.00 82.56 103 ALA A C 1
ATOM 785 O O . ALA A 1 103 ? 7.221 2.878 -13.177 1.00 82.56 103 ALA A O 1
ATOM 786 N N . GLN A 1 104 ? 8.837 1.399 -12.657 1.00 88.31 104 GLN A N 1
ATOM 787 C CA . GLN A 1 104 ? 7.946 0.241 -12.627 1.00 88.31 104 GLN A CA 1
ATOM 788 C C . GLN A 1 104 ? 6.876 0.352 -11.531 1.00 88.31 104 GLN A C 1
ATOM 790 O O . GLN A 1 104 ? 5.718 0.045 -11.795 1.00 88.31 104 GLN A O 1
ATOM 795 N N . LEU A 1 105 ? 7.222 0.809 -10.320 1.00 88.12 105 LEU A N 1
ATOM 796 C CA . LEU A 1 105 ? 6.236 1.007 -9.252 1.00 88.12 105 LEU A CA 1
ATOM 797 C C . LEU A 1 105 ? 5.204 2.074 -9.630 1.00 88.12 105 LEU A C 1
ATOM 799 O O . LEU A 1 105 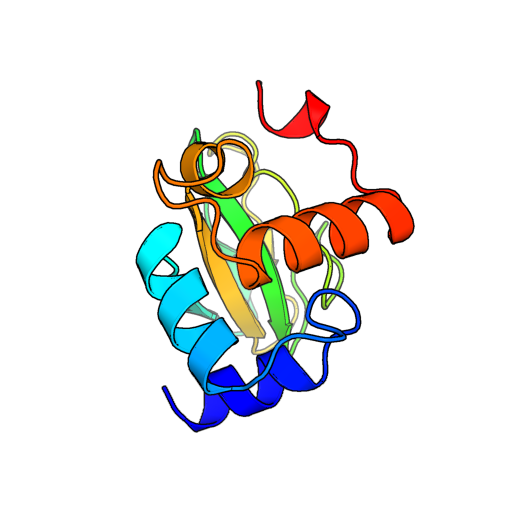? 4.010 1.837 -9.472 1.00 88.12 105 LEU A O 1
ATOM 803 N N . LEU A 1 106 ? 5.644 3.220 -10.153 1.00 87.12 106 LEU A N 1
ATOM 804 C CA . LEU A 1 106 ? 4.744 4.284 -10.605 1.00 87.12 106 LEU A CA 1
ATOM 805 C C . LEU A 1 106 ? 3.788 3.786 -11.693 1.00 87.12 106 LEU A C 1
ATOM 807 O O . LEU A 1 106 ? 2.597 4.090 -11.655 1.00 87.12 106 LEU A O 1
ATOM 811 N N . GLU A 1 107 ? 4.287 2.978 -12.626 1.00 88.81 107 GLU A N 1
ATOM 812 C CA . GLU A 1 107 ? 3.454 2.372 -13.661 1.00 88.81 107 GLU A CA 1
ATOM 813 C C . GLU A 1 107 ? 2.434 1.392 -13.071 1.00 88.81 107 GLU A C 1
ATOM 815 O O . GLU A 1 107 ? 1.249 1.468 -13.393 1.00 88.81 107 GLU A O 1
ATOM 820 N N . ASN A 1 108 ? 2.853 0.540 -12.131 1.00 91.44 108 ASN A N 1
ATOM 821 C CA . ASN A 1 108 ? 1.948 -0.377 -11.440 1.00 91.44 108 ASN A CA 1
ATOM 822 C C . ASN A 1 108 ? 0.850 0.385 -10.683 1.00 91.44 108 ASN A C 1
ATOM 824 O O . ASN A 1 108 ? -0.319 0.020 -10.763 1.00 91.44 108 ASN A O 1
ATOM 828 N N . MET A 1 109 ? 1.203 1.473 -9.989 1.00 89.56 109 MET A N 1
ATOM 829 C CA . MET A 1 109 ? 0.234 2.323 -9.294 1.00 89.56 109 MET A CA 1
ATOM 830 C C . MET A 1 109 ? -0.776 2.950 -10.266 1.00 89.56 109 MET A C 1
ATOM 832 O O . MET A 1 109 ? -1.970 3.014 -9.966 1.00 89.56 109 MET A O 1
ATOM 836 N N . ARG A 1 110 ? -0.307 3.402 -11.437 1.00 87.00 110 ARG A N 1
ATOM 837 C CA . ARG A 1 110 ? -1.145 3.986 -12.493 1.00 87.00 110 ARG A CA 1
ATOM 838 C C . ARG A 1 110 ? -2.125 2.959 -13.059 1.00 87.00 110 ARG A C 1
ATOM 840 O O . ARG A 1 110 ? -3.303 3.264 -13.222 1.00 87.00 110 ARG A O 1
ATOM 847 N N . GLU A 1 111 ? -1.647 1.755 -13.354 1.00 89.00 111 GLU A N 1
ATOM 848 C CA . GLU A 1 111 ? -2.467 0.635 -13.827 1.00 89.00 111 GLU A CA 1
ATOM 849 C C . GLU A 1 111 ? -3.492 0.180 -12.775 1.00 89.00 111 GLU A C 1
ATOM 851 O O . GLU A 1 111 ? -4.627 -0.144 -13.123 1.00 89.00 111 GLU A O 1
ATOM 856 N N . ASP A 1 112 ? -3.136 0.238 -11.491 1.00 87.44 112 ASP A N 1
ATOM 857 C CA . ASP A 1 112 ? -4.032 -0.080 -10.373 1.00 87.44 112 ASP A CA 1
ATOM 858 C C . ASP A 1 112 ? -5.029 1.069 -10.068 1.00 87.44 112 ASP A C 1
ATOM 860 O O . ASP A 1 112 ? -5.879 0.955 -9.176 1.00 87.44 112 ASP A O 1
ATOM 864 N N . GLY A 1 113 ? -4.972 2.172 -10.827 1.00 86.75 113 GLY A N 1
ATOM 865 C CA . GLY A 1 113 ? -5.908 3.296 -10.748 1.00 86.75 113 GLY A CA 1
ATOM 866 C C . GLY A 1 113 ? -5.712 4.187 -9.520 1.00 86.75 113 GLY A C 1
ATOM 867 O O . GLY A 1 113 ? -6.675 4.781 -9.036 1.00 86.75 113 GLY A O 1
ATOM 868 N N . ILE A 1 114 ? -4.491 4.255 -8.984 1.00 86.62 114 ILE A N 1
ATOM 869 C CA . ILE A 1 114 ? -4.161 5.108 -7.839 1.00 86.62 114 ILE A CA 1
ATOM 870 C C . ILE A 1 114 ? -4.100 6.576 -8.290 1.00 86.62 114 ILE A C 1
ATOM 872 O O . ILE A 1 114 ? -3.369 6.928 -9.213 1.00 86.62 114 ILE A O 1
ATOM 876 N N . ASP A 1 115 ? -4.856 7.448 -7.616 1.00 83.81 115 ASP A N 1
ATOM 877 C CA . ASP A 1 115 ? -4.864 8.890 -7.889 1.00 83.81 115 ASP A CA 1
ATOM 878 C C . ASP A 1 115 ? -3.657 9.589 -7.243 1.00 83.81 115 ASP A C 1
ATOM 880 O O . ASP A 1 115 ? -3.626 9.839 -6.036 1.00 83.81 115 ASP A O 1
ATOM 884 N N . PHE A 1 116 ? -2.667 9.960 -8.058 1.00 83.31 116 PHE A N 1
ATOM 885 C CA . PHE A 1 116 ? -1.479 10.682 -7.594 1.00 83.31 116 PHE A CA 1
ATOM 886 C C . PHE A 1 116 ? -1.781 12.083 -7.043 1.00 83.31 116 PHE A C 1
ATOM 888 O O . PHE A 1 116 ? -1.026 12.579 -6.207 1.00 83.31 116 PHE A O 1
ATOM 895 N N . GLN A 1 117 ? -2.895 12.718 -7.430 1.00 80.12 117 GLN A N 1
ATOM 896 C CA . GLN A 1 117 ? -3.281 14.022 -6.876 1.00 80.12 117 GLN A CA 1
ATOM 897 C C . GLN A 1 117 ? -3.676 13.932 -5.398 1.00 80.12 117 GLN A C 1
ATOM 899 O O . GLN A 1 117 ? -3.647 14.939 -4.688 1.00 80.12 117 GLN A O 1
ATOM 904 N N . ALA A 1 118 ? -4.010 12.736 -4.905 1.00 79.75 118 ALA A N 1
ATOM 905 C CA . ALA A 1 118 ? -4.334 12.516 -3.503 1.00 79.75 118 ALA A CA 1
ATOM 906 C C . ALA A 1 118 ? -3.116 12.665 -2.569 1.00 79.75 118 ALA A C 1
ATOM 908 O O . ALA A 1 118 ? -3.301 12.915 -1.382 1.00 79.75 118 ALA A O 1
ATOM 909 N N . PHE A 1 119 ? -1.890 12.561 -3.094 1.00 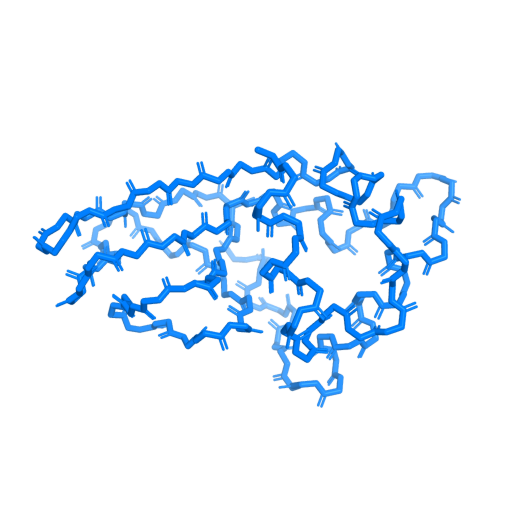78.75 119 PHE A N 1
ATOM 910 C CA . PHE A 1 119 ? -0.641 12.646 -2.323 1.00 78.75 119 PHE A CA 1
ATOM 911 C C . PHE A 1 119 ? -0.057 14.065 -2.241 1.00 78.75 119 PHE A C 1
ATOM 913 O O . PHE A 1 119 ? 0.866 14.295 -1.467 1.00 78.75 119 PHE A O 1
ATOM 920 N N . ASN A 1 120 ? -0.589 15.015 -3.018 1.00 67.31 120 ASN A N 1
ATOM 921 C CA . ASN A 1 120 ? -0.149 16.417 -3.036 1.00 67.31 120 ASN A CA 1
ATOM 922 C C . ASN A 1 120 ? -0.955 17.320 -2.073 1.00 67.31 120 ASN A C 1
ATOM 924 O O . ASN A 1 120 ? -0.896 18.545 -2.195 1.00 67.31 120 ASN A O 1
ATOM 928 N N . LYS A 1 121 ? -1.753 16.736 -1.171 1.00 58.09 121 LYS A N 1
ATOM 929 C CA . LYS A 1 121 ? -2.668 17.436 -0.250 1.00 58.09 121 LYS A CA 1
ATOM 930 C C . LYS A 1 121 ? -2.169 17.364 1.189 1.00 58.09 121 LYS A C 1
ATOM 932 O O . LYS A 1 121 ? -2.320 18.381 1.904 1.00 58.09 121 LYS A O 1
#

pLDDT: mean 86.09, std 9.53, range [53.03, 97.62]

Secondary structure (DSSP, 8-state):
-HHHHHHHTTSGGGTT--HHHHHHHHHHTT-EEEEE-TT-EE---TTEEEEEEES-BTT--BT-EEE---TTSPEEBSSSEEEEEEEHHHHHS--TT--HHHHHHHHHHHHTT--GGGG--